Protein AF-A0A246FVM0-F1 (afdb_monomer)

Sequence (53 aa):
MNRQKKLQQLFKAKAKKASAKLAPARKDKYISKADRLKLAAETRDESVRVDDE

Secondary structure (DSSP, 8-state):
--HHHHHHHHHHHHHHHHHHHHS--SS-----HHHHHHHHHHHHHHHHHHTT-

pLDDT: mean 77.32, std 14.29, range [44.0, 96.25]

Mean predicted aligned error: 13.05 Å

Structure (mmCIF, N/CA/C/O backbone):
data_AF-A0A246FVM0-F1
#
_entry.id   AF-A0A246FVM0-F1
#
loop_
_atom_site.group_PDB
_atom_site.id
_atom_site.type_symbol
_atom_site.label_atom_id
_atom_site.label_alt_id
_atom_site.label_comp_id
_atom_site.label_asym_id
_atom_site.label_entity_id
_atom_site.label_seq_id
_atom_site.pdbx_PDB_ins_code
_atom_site.Cartn_x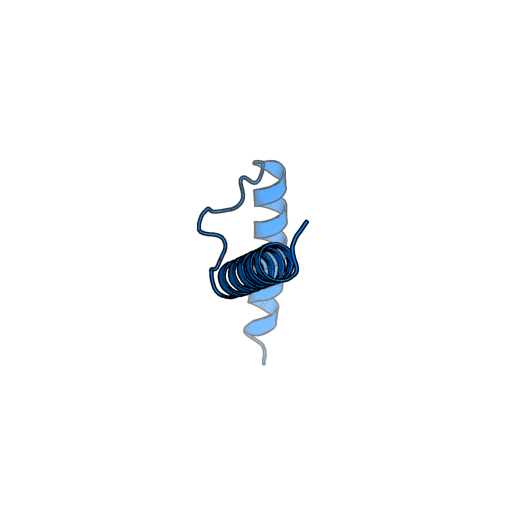
_atom_site.Cartn_y
_atom_site.Cartn_z
_atom_site.occupancy
_atom_site.B_iso_or_equiv
_atom_site.auth_seq_id
_atom_site.auth_comp_id
_atom_site.auth_asym_id
_atom_site.auth_atom_id
_atom_site.pdbx_PDB_model_num
ATOM 1 N N . MET A 1 1 ? -4.918 7.697 24.674 1.00 60.25 1 MET A N 1
ATOM 2 C CA . MET A 1 1 ? -4.250 6.391 24.491 1.00 60.25 1 MET A CA 1
ATOM 3 C C . MET A 1 1 ? -4.918 5.358 25.393 1.00 60.25 1 MET A C 1
ATOM 5 O O . MET A 1 1 ? -4.400 5.035 26.446 1.00 60.25 1 MET A O 1
ATOM 9 N N . ASN A 1 2 ? -6.088 4.859 24.992 1.00 88.00 2 ASN A N 1
ATOM 10 C CA . ASN A 1 2 ? -6.766 3.759 25.687 1.00 88.00 2 ASN A CA 1
ATOM 11 C C . ASN A 1 2 ? -6.489 2.459 24.932 1.00 88.00 2 ASN A C 1
ATOM 13 O O . ASN A 1 2 ? -6.407 2.479 23.699 1.00 88.00 2 ASN A O 1
ATOM 17 N N . ARG A 1 3 ? -6.363 1.335 25.651 1.00 93.75 3 ARG A N 1
ATOM 18 C CA . ARG A 1 3 ? -6.110 -0.003 25.077 1.00 93.75 3 ARG A CA 1
ATOM 19 C C . ARG A 1 3 ? -7.000 -0.300 23.867 1.00 93.75 3 ARG A C 1
ATOM 21 O O . ARG A 1 3 ? -6.493 -0.744 22.844 1.00 93.75 3 ARG A O 1
ATOM 28 N N . GLN A 1 4 ? -8.286 0.039 23.947 1.00 93.25 4 GLN A N 1
ATOM 29 C CA . GLN A 1 4 ? -9.250 -0.152 22.861 1.00 93.25 4 GLN A CA 1
ATOM 30 C C . GLN A 1 4 ? -8.849 0.583 21.571 1.00 93.25 4 GLN A C 1
ATOM 32 O O . GLN A 1 4 ? -8.848 -0.017 20.499 1.00 93.25 4 GLN A O 1
ATOM 37 N N . LYS A 1 5 ? -8.414 1.849 21.664 1.00 95.44 5 LYS A N 1
ATOM 38 C CA . LYS A 1 5 ? -7.933 2.618 20.501 1.00 95.44 5 LYS A CA 1
ATOM 39 C C . LYS A 1 5 ? -6.652 2.007 19.917 1.00 95.44 5 LYS A C 1
ATOM 41 O O . LYS A 1 5 ? -6.521 1.923 18.699 1.00 95.44 5 LYS A O 1
ATOM 46 N N . LYS A 1 6 ? -5.741 1.523 20.773 1.00 95.06 6 LYS A N 1
ATOM 47 C CA . LYS A 1 6 ? -4.495 0.860 20.346 1.00 95.06 6 LYS A CA 1
ATOM 48 C C . LYS A 1 6 ? -4.772 -0.459 19.617 1.00 95.06 6 LYS A C 1
ATOM 50 O O 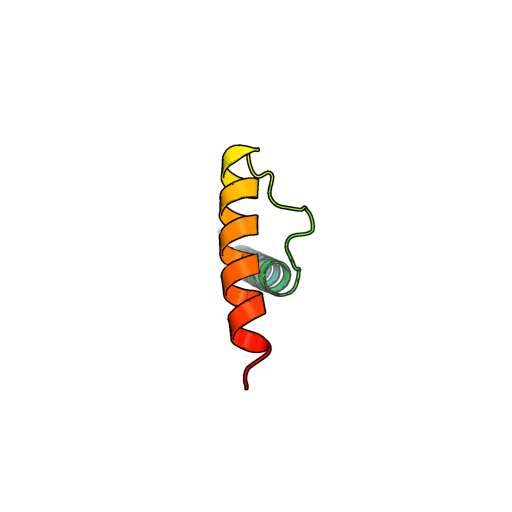. LYS A 1 6 ? -4.185 -0.705 18.567 1.00 95.06 6 LYS A O 1
ATOM 55 N N . LEU A 1 7 ? -5.697 -1.272 20.131 1.00 96.25 7 LEU A N 1
ATOM 56 C CA . LEU A 1 7 ? -6.127 -2.516 19.485 1.00 96.25 7 LEU A CA 1
ATOM 57 C C . LEU A 1 7 ? -6.776 -2.245 18.126 1.00 96.25 7 LEU A C 1
ATOM 59 O O . LEU A 1 7 ? -6.392 -2.859 17.134 1.00 96.25 7 LEU A O 1
ATOM 63 N N . GLN A 1 8 ? -7.684 -1.271 18.046 1.00 95.31 8 GLN A N 1
ATOM 64 C CA . GLN A 1 8 ? -8.302 -0.891 16.773 1.00 95.31 8 GLN A CA 1
ATOM 65 C C . GLN A 1 8 ? -7.272 -0.401 15.747 1.00 95.31 8 GLN A C 1
ATOM 67 O O . GLN A 1 8 ? -7.351 -0.770 14.576 1.00 95.31 8 GLN A O 1
ATOM 72 N N . GLN A 1 9 ? -6.280 0.388 16.167 1.00 95.69 9 GLN A N 1
ATOM 73 C CA . GLN A 1 9 ? -5.198 0.838 15.290 1.00 95.69 9 GLN A CA 1
ATOM 74 C C . GLN A 1 9 ? -4.364 -0.342 14.763 1.00 95.69 9 GLN A C 1
ATOM 76 O O . GLN A 1 9 ? -4.105 -0.423 13.561 1.00 95.69 9 GLN A O 1
ATOM 81 N N . LEU A 1 10 ? -3.996 -1.282 15.642 1.00 96.25 10 LEU A N 1
ATOM 82 C CA . LEU A 1 10 ? -3.278 -2.509 15.283 1.00 96.25 10 LEU A CA 1
ATOM 83 C C . LEU A 1 10 ? -4.064 -3.368 14.283 1.00 96.25 10 LEU A C 1
ATOM 85 O O . LEU A 1 10 ? -3.495 -3.815 13.287 1.00 96.25 10 LEU A O 1
ATOM 89 N N . PHE A 1 11 ? -5.364 -3.576 14.508 1.00 96.19 11 PHE A N 1
ATOM 90 C CA . PHE A 1 11 ? -6.201 -4.370 13.606 1.00 96.19 11 PHE A CA 1
ATOM 91 C C . PHE A 1 11 ? -6.371 -3.711 12.238 1.00 96.19 11 PHE A C 1
ATOM 93 O O . PHE A 1 11 ? -6.202 -4.383 11.222 1.00 96.19 11 PHE A O 1
ATOM 100 N N . LYS A 1 12 ? -6.591 -2.391 12.187 1.00 95.31 12 LYS A N 1
ATOM 101 C CA . LYS A 1 12 ? -6.658 -1.642 10.921 1.00 95.31 12 LYS A CA 1
ATOM 102 C C . LYS A 1 12 ? -5.355 -1.747 10.126 1.00 95.31 12 LYS A C 1
ATOM 104 O O . LYS A 1 12 ? -5.386 -1.968 8.917 1.00 95.31 12 LYS A O 1
ATOM 109 N N . ALA A 1 13 ? -4.207 -1.639 10.797 1.00 95.00 13 ALA A N 1
ATOM 110 C CA . ALA A 1 13 ? -2.904 -1.780 10.152 1.00 95.00 13 ALA A CA 1
ATOM 111 C C . ALA A 1 13 ? -2.680 -3.196 9.589 1.00 95.00 13 ALA A C 1
ATOM 113 O O . ALA A 1 13 ? -2.194 -3.340 8.466 1.00 95.00 13 ALA A O 1
ATOM 114 N N . LYS A 1 14 ? -3.060 -4.241 10.338 1.00 95.12 14 LYS A N 1
ATOM 115 C CA . LYS A 1 14 ? -2.977 -5.637 9.878 1.00 95.12 14 LYS A CA 1
ATOM 116 C C . LYS A 1 14 ? -3.898 -5.905 8.686 1.00 95.12 14 LYS A C 1
ATOM 118 O O . LYS A 1 14 ? -3.435 -6.472 7.701 1.00 95.12 14 LYS A O 1
ATOM 123 N N . ALA A 1 15 ? -5.145 -5.435 8.739 1.00 94.06 15 ALA A N 1
ATOM 124 C CA . ALA A 1 15 ? -6.098 -5.563 7.637 1.00 94.06 15 ALA A CA 1
ATOM 125 C C . ALA A 1 15 ? -5.578 -4.885 6.359 1.00 94.06 15 ALA A C 1
ATOM 127 O O . ALA A 1 15 ? -5.526 -5.517 5.310 1.00 94.06 15 ALA A O 1
ATOM 128 N N . LYS A 1 16 ? -5.068 -3.647 6.460 1.00 89.00 16 LYS A N 1
ATOM 129 C CA . LYS A 1 16 ? -4.475 -2.926 5.320 1.00 89.00 16 LYS A CA 1
ATOM 130 C C . LYS A 1 16 ? -3.297 -3.685 4.697 1.00 89.00 16 LYS A C 1
ATOM 132 O O . LYS A 1 16 ? -3.190 -3.743 3.476 1.00 89.00 16 LYS A O 1
ATOM 137 N N . LYS A 1 17 ? -2.425 -4.282 5.520 1.00 88.50 17 LYS A N 1
ATOM 138 C CA . LYS A 1 17 ? -1.303 -5.106 5.041 1.00 88.50 17 LYS A CA 1
ATOM 139 C C . LYS A 1 17 ? -1.774 -6.386 4.346 1.00 88.50 17 LYS A C 1
ATOM 141 O O . LYS A 1 17 ? -1.180 -6.759 3.344 1.00 88.50 17 LYS A O 1
ATOM 146 N N . ALA A 1 18 ? -2.814 -7.046 4.853 1.00 90.56 18 ALA A N 1
ATOM 147 C CA . ALA A 1 18 ? -3.378 -8.236 4.217 1.00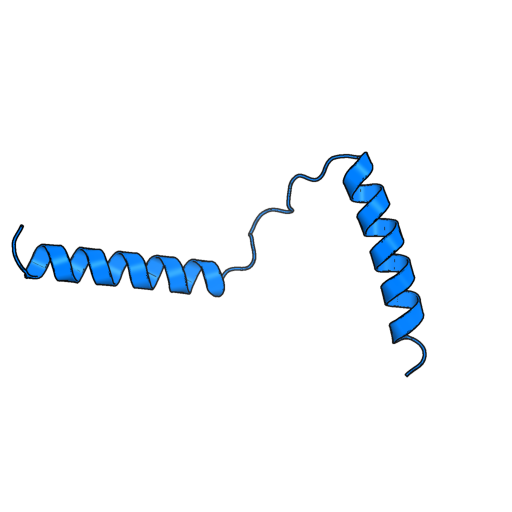 90.56 18 ALA A CA 1
ATOM 148 C C . ALA A 1 18 ? -4.019 -7.898 2.860 1.00 90.56 18 ALA A C 1
ATOM 150 O O . ALA A 1 18 ? -3.700 -8.536 1.861 1.00 90.56 18 ALA A O 1
ATOM 151 N N . SER A 1 19 ? -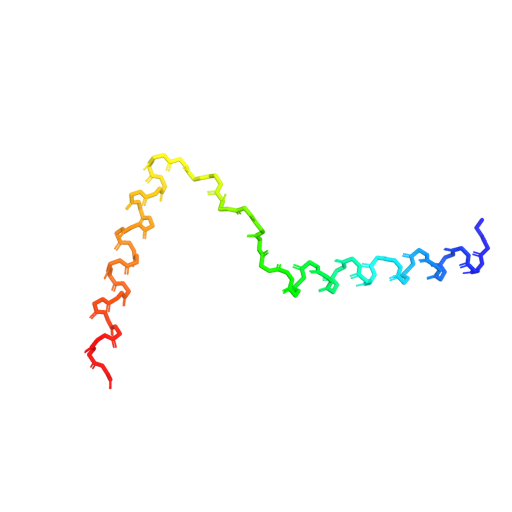4.830 -6.834 2.794 1.00 84.75 19 SER A N 1
ATOM 152 C CA . SER A 1 19 ? -5.445 -6.372 1.542 1.00 84.75 19 SER A CA 1
ATOM 153 C C . SER A 1 19 ? -4.412 -5.970 0.489 1.00 84.75 19 SER A C 1
ATOM 155 O O . SER A 1 19 ? -4.596 -6.274 -0.681 1.00 84.75 19 SER A O 1
ATOM 157 N N . ALA A 1 20 ? -3.312 -5.326 0.892 1.00 84.31 20 ALA A N 1
ATOM 158 C CA . ALA A 1 20 ? -2.242 -4.933 -0.027 1.00 84.31 20 ALA A CA 1
ATOM 159 C C . ALA A 1 20 ? -1.438 -6.120 -0.584 1.00 84.31 20 ALA A C 1
ATOM 161 O O . ALA A 1 20 ? -0.860 -5.998 -1.654 1.00 84.31 20 ALA A O 1
ATOM 162 N N . LYS A 1 21 ? -1.383 -7.246 0.138 1.00 80.69 21 LYS A N 1
ATOM 163 C CA . LYS A 1 21 ? -0.742 -8.479 -0.342 1.00 80.69 21 LYS A CA 1
ATOM 164 C C . LYS A 1 21 ? -1.649 -9.272 -1.279 1.00 80.69 21 LYS A C 1
ATOM 166 O O . LYS A 1 21 ? -1.159 -9.865 -2.227 1.00 80.69 21 LYS A O 1
ATOM 171 N N . LEU A 1 22 ? -2.950 -9.301 -0.985 1.00 82.81 22 LEU A N 1
ATOM 172 C CA . LEU A 1 22 ? -3.929 -10.040 -1.781 1.00 82.81 22 LEU A CA 1
ATOM 173 C C . LEU A 1 22 ? -4.291 -9.308 -3.080 1.00 82.81 22 LEU A C 1
ATOM 175 O O . LEU A 1 22 ? -4.601 -9.945 -4.080 1.00 82.81 22 LEU A O 1
ATOM 179 N N . ALA A 1 23 ? -4.280 -7.973 -3.070 1.00 77.94 23 ALA A N 1
ATOM 180 C CA . ALA A 1 23 ? -4.568 -7.189 -4.258 1.00 77.94 23 ALA A CA 1
ATOM 181 C C . ALA A 1 23 ? -3.305 -7.060 -5.130 1.00 77.94 23 ALA A C 1
ATOM 183 O O . ALA A 1 23 ? -2.355 -6.403 -4.692 1.00 77.94 23 ALA A O 1
ATOM 184 N N . PRO A 1 24 ? -3.286 -7.592 -6.369 1.00 69.06 24 PRO A N 1
ATOM 185 C CA . PRO A 1 24 ? -2.268 -7.199 -7.335 1.00 69.06 24 PRO A CA 1
ATOM 186 C C . PRO A 1 24 ? -2.335 -5.680 -7.530 1.00 69.06 24 PRO A C 1
ATOM 188 O O . PRO A 1 24 ? -3.412 -5.075 -7.437 1.00 69.06 24 PRO A O 1
ATOM 191 N N . ALA A 1 25 ? -1.178 -5.047 -7.747 1.00 72.56 25 ALA A N 1
ATOM 192 C CA . ALA A 1 25 ? -1.104 -3.609 -7.970 1.00 72.56 25 ALA A CA 1
ATOM 193 C C . ALA A 1 25 ? -2.057 -3.238 -9.116 1.00 72.56 25 ALA A C 1
ATOM 195 O O . ALA A 1 25 ? -1.828 -3.591 -10.264 1.00 72.56 25 ALA A O 1
ATOM 196 N N . ARG A 1 26 ? -3.156 -2.543 -8.790 1.00 65.88 26 ARG A N 1
ATOM 197 C CA . ARG A 1 26 ? -4.257 -2.264 -9.732 1.00 65.88 26 ARG A CA 1
ATOM 198 C C . ARG A 1 26 ? -3.888 -1.325 -10.880 1.00 65.88 26 ARG A C 1
ATOM 200 O O . ARG A 1 26 ? -4.740 -1.016 -11.705 1.00 65.88 26 ARG A O 1
ATOM 207 N N . LYS A 1 27 ? -2.665 -0.806 -10.885 1.00 67.81 27 LYS A N 1
ATOM 208 C CA . LYS A 1 27 ? -2.152 0.053 -11.941 1.00 67.81 27 LYS A CA 1
ATOM 209 C C . LYS A 1 2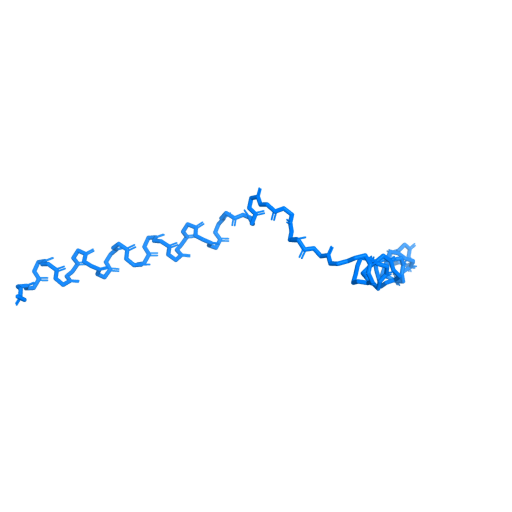7 ? -0.848 -0.534 -12.426 1.00 67.81 27 LYS A C 1
ATOM 211 O O . LYS A 1 27 ? 0.027 -0.822 -11.604 1.00 67.81 27 LYS A O 1
ATOM 216 N N . ASP A 1 28 ? -0.724 -0.624 -13.740 1.00 70.81 28 ASP A N 1
ATOM 217 C CA . ASP A 1 28 ? 0.548 -0.911 -14.374 1.00 70.81 28 ASP A CA 1
ATOM 218 C C . ASP A 1 28 ? 1.560 0.115 -13.886 1.00 70.81 28 ASP A C 1
ATOM 220 O O . ASP A 1 28 ? 1.295 1.324 -13.824 1.00 70.81 28 ASP A O 1
ATOM 224 N N . LYS A 1 29 ? 2.709 -0.388 -13.443 1.00 75.00 29 LYS A N 1
ATOM 225 C CA . LYS A 1 29 ? 3.765 0.460 -12.917 1.00 75.00 29 LYS A CA 1
ATOM 226 C C . LYS A 1 29 ? 4.148 1.445 -14.019 1.00 75.00 29 LYS A C 1
ATOM 228 O O . LYS A 1 29 ? 4.411 1.040 -15.149 1.00 75.00 29 LYS A O 1
ATOM 233 N N . TYR A 1 30 ? 4.142 2.741 -13.710 1.00 74.19 30 TYR A N 1
ATOM 234 C CA . TYR A 1 30 ? 4.604 3.734 -14.670 1.00 74.19 30 TYR A CA 1
ATOM 235 C C . TYR A 1 30 ? 6.107 3.534 -14.858 1.00 74.19 30 TYR A C 1
ATOM 237 O O . TYR A 1 30 ? 6.904 3.822 -13.967 1.00 74.19 30 TYR A O 1
ATOM 245 N N . ILE A 1 31 ? 6.462 2.952 -15.995 1.00 80.12 31 ILE A N 1
ATOM 246 C CA . ILE A 1 31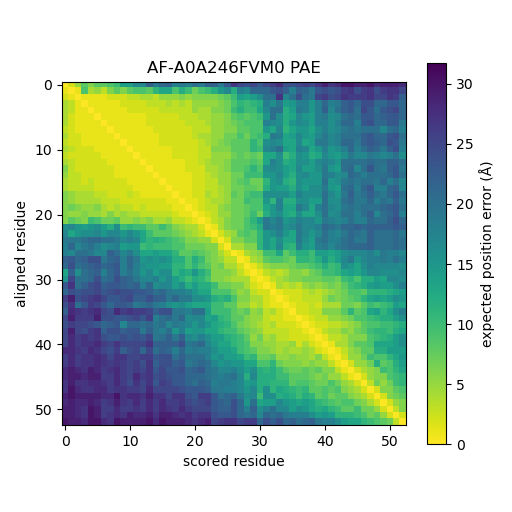 ? 7.818 2.576 -16.372 1.00 80.12 31 ILE A CA 1
ATOM 247 C C . ILE A 1 31 ? 8.210 3.487 -17.538 1.00 80.12 31 ILE A C 1
ATOM 249 O O . ILE A 1 31 ? 7.434 3.656 -18.486 1.00 80.12 31 ILE A O 1
ATOM 253 N N . SER A 1 32 ? 9.391 4.103 -17.457 1.00 84.25 32 SER A N 1
ATOM 254 C CA . SER A 1 32 ? 9.903 4.973 -18.519 1.00 84.25 32 SER A CA 1
ATOM 255 C C . SER A 1 32 ? 10.096 4.190 -19.829 1.00 84.25 32 SER A C 1
ATOM 257 O O . SER A 1 32 ? 10.187 2.960 -19.826 1.00 84.25 32 SER A O 1
ATOM 259 N N . LYS A 1 33 ? 10.182 4.880 -20.977 1.00 78.88 33 LYS A N 1
ATOM 260 C CA . LYS A 1 33 ? 10.409 4.208 -22.275 1.00 78.88 33 LYS A CA 1
ATOM 261 C C . LYS A 1 33 ? 11.678 3.340 -22.262 1.00 78.88 33 LYS A C 1
ATOM 263 O O . LYS A 1 33 ? 11.665 2.256 -22.834 1.00 78.88 33 LYS A O 1
ATOM 268 N N . ALA A 1 34 ? 12.735 3.789 -21.581 1.00 77.94 34 ALA A N 1
ATOM 269 C CA . ALA A 1 34 ? 13.987 3.046 -21.454 1.00 77.94 34 ALA A CA 1
ATOM 270 C C . ALA A 1 34 ? 13.818 1.768 -20.621 1.00 77.94 34 ALA A C 1
ATOM 272 O O . ALA A 1 34 ? 14.300 0.704 -21.001 1.00 77.94 34 ALA A O 1
ATOM 273 N N . ASP A 1 35 ? 13.089 1.856 -19.512 1.00 75.94 35 ASP A N 1
ATOM 274 C CA . ASP A 1 35 ? 12.895 0.721 -18.611 1.00 75.94 35 ASP A CA 1
ATOM 275 C C . ASP A 1 35 ? 11.932 -0.321 -19.203 1.00 75.94 35 ASP A C 1
ATOM 277 O O . ASP A 1 35 ? 12.104 -1.517 -18.981 1.00 75.94 35 ASP A O 1
ATOM 281 N N . ARG A 1 36 ? 10.970 0.100 -20.039 1.00 75.62 36 ARG A N 1
ATOM 282 C CA . ARG A 1 36 ? 10.094 -0.824 -20.779 1.00 75.62 36 ARG A CA 1
ATOM 283 C C . ARG A 1 36 ? 10.878 -1.655 -21.795 1.00 75.62 36 ARG A C 1
ATOM 285 O O . ARG A 1 36 ? 10.592 -2.835 -21.947 1.00 75.62 36 ARG A O 1
ATOM 292 N N . LEU A 1 37 ? 11.859 -1.056 -22.474 1.00 77.69 37 LEU A N 1
ATOM 293 C CA . LEU A 1 37 ? 12.720 -1.776 -23.418 1.00 77.69 37 LEU A CA 1
ATOM 294 C C . LEU A 1 37 ? 13.594 -2.816 -22.711 1.00 77.69 37 LEU A C 1
ATOM 296 O O . LEU A 1 37 ? 13.730 -3.927 -23.213 1.00 77.69 37 LEU A O 1
ATOM 300 N N . LYS A 1 38 ? 14.130 -2.480 -21.532 1.00 75.75 38 LYS A N 1
ATOM 301 C CA . LYS A 1 38 ? 14.915 -3.413 -20.711 1.00 75.75 38 LYS A CA 1
ATOM 302 C C . LYS A 1 38 ? 14.075 -4.601 -20.245 1.00 75.75 38 LYS A C 1
ATOM 304 O O . LYS A 1 38 ? 14.478 -5.737 -20.451 1.00 75.75 38 LYS A O 1
ATOM 309 N N . LEU A 1 39 ? 12.874 -4.341 -19.723 1.00 74.44 39 LEU A N 1
ATOM 310 C CA . LEU A 1 39 ? 11.959 -5.402 -19.291 1.00 74.44 39 LEU A CA 1
ATOM 311 C C . LEU A 1 39 ? 11.458 -6.259 -20.461 1.00 74.44 39 LEU A C 1
ATOM 313 O O . LEU A 1 39 ? 11.282 -7.459 -20.301 1.00 74.44 39 LEU A O 1
ATOM 317 N N . ALA A 1 40 ? 11.247 -5.683 -21.648 1.00 72.12 40 ALA A N 1
ATOM 318 C CA . ALA A 1 40 ? 10.868 -6.443 -22.842 1.00 72.12 40 ALA A CA 1
ATOM 319 C C . ALA A 1 40 ? 12.002 -7.346 -23.367 1.00 72.12 40 ALA A C 1
ATOM 321 O O . ALA A 1 40 ? 11.726 -8.405 -23.921 1.00 72.12 40 ALA A O 1
ATOM 322 N N . ALA A 1 41 ? 13.265 -6.934 -23.213 1.00 72.31 41 ALA A N 1
ATOM 323 C CA . ALA A 1 41 ? 14.419 -7.770 -23.540 1.00 72.31 41 ALA A CA 1
ATOM 324 C C . ALA A 1 41 ? 14.567 -8.927 -22.538 1.00 72.31 41 ALA A C 1
ATOM 326 O O . ALA A 1 41 ? 14.691 -10.075 -22.943 1.00 72.31 41 ALA A O 1
ATOM 327 N N . GLU A 1 42 ? 14.443 -8.633 -21.243 1.00 68.06 42 GLU A N 1
ATOM 328 C CA . GLU A 1 42 ? 14.572 -9.625 -20.169 1.00 68.06 42 GLU A CA 1
ATOM 329 C C . GLU A 1 42 ? 13.421 -10.650 -20.177 1.00 68.06 42 GLU A C 1
ATOM 331 O O . GLU A 1 42 ? 13.659 -11.844 -20.047 1.00 68.06 42 GLU A O 1
ATOM 336 N N . THR A 1 43 ? 12.183 -10.215 -20.442 1.00 70.12 43 THR A N 1
ATOM 337 C CA . THR A 1 43 ? 11.024 -11.123 -20.600 1.00 70.12 43 THR A CA 1
ATOM 338 C C . THR A 1 43 ? 11.096 -11.976 -21.866 1.00 70.12 43 THR A C 1
ATOM 340 O O . THR A 1 43 ? 10.644 -13.117 -21.848 1.00 70.12 43 THR A O 1
ATOM 343 N N . ARG A 1 44 ? 11.684 -11.472 -22.962 1.00 64.94 44 ARG A N 1
ATOM 344 C CA . ARG A 1 44 ? 11.963 -12.293 -24.153 1.00 64.94 44 ARG A CA 1
ATOM 345 C C . ARG A 1 44 ? 12.985 -13.383 -23.840 1.00 64.94 44 ARG A C 1
ATOM 347 O O . ARG A 1 44 ? 12.735 -14.540 -24.165 1.00 64.94 44 ARG A O 1
ATOM 354 N N . ASP A 1 45 ? 14.068 -13.031 -23.155 1.00 59.56 45 ASP A N 1
ATOM 355 C CA . ASP A 1 45 ? 15.107 -13.979 -22.738 1.00 59.56 45 ASP A CA 1
ATOM 356 C C . ASP A 1 45 ? 14.623 -14.991 -21.682 1.00 59.56 45 ASP A C 1
ATOM 358 O O . ASP A 1 45 ? 15.196 -16.075 -21.559 1.00 59.56 45 ASP A O 1
ATOM 362 N N . GLU A 1 46 ? 13.594 -14.654 -20.903 1.00 58.25 46 GLU A N 1
ATOM 363 C CA . GLU A 1 46 ? 12.925 -15.575 -19.978 1.00 58.25 46 GLU A CA 1
ATOM 364 C C . GLU A 1 46 ? 11.954 -16.505 -20.721 1.00 58.25 46 GLU A C 1
ATOM 366 O O . GLU A 1 46 ? 12.006 -17.712 -20.518 1.00 58.25 46 GLU A O 1
ATOM 371 N N . SER A 1 47 ? 11.131 -15.984 -21.642 1.00 59.28 47 SER A N 1
ATOM 372 C CA . SER A 1 47 ? 10.179 -16.803 -22.414 1.00 59.28 47 SER A CA 1
ATOM 373 C C . SER A 1 47 ? 10.865 -17.871 -23.270 1.00 59.28 47 SER A C 1
ATOM 375 O O . SER A 1 47 ? 10.448 -19.021 -23.248 1.00 59.28 47 SER A O 1
ATOM 377 N N . VAL A 1 48 ? 11.989 -17.533 -23.913 1.00 58.56 48 VAL A N 1
ATOM 378 C CA . VAL A 1 48 ? 12.780 -18.487 -24.709 1.00 58.56 48 VAL A CA 1
ATOM 379 C C . VAL A 1 48 ? 13.388 -19.595 -23.840 1.00 58.56 48 VAL A C 1
ATOM 381 O O . VAL A 1 48 ? 13.681 -20.665 -24.350 1.00 58.56 48 VAL A O 1
ATOM 384 N N . ARG A 1 49 ? 13.568 -19.376 -22.530 1.00 56.94 49 ARG A N 1
ATOM 385 C CA . ARG A 1 49 ? 14.093 -20.403 -21.615 1.00 56.94 49 ARG A CA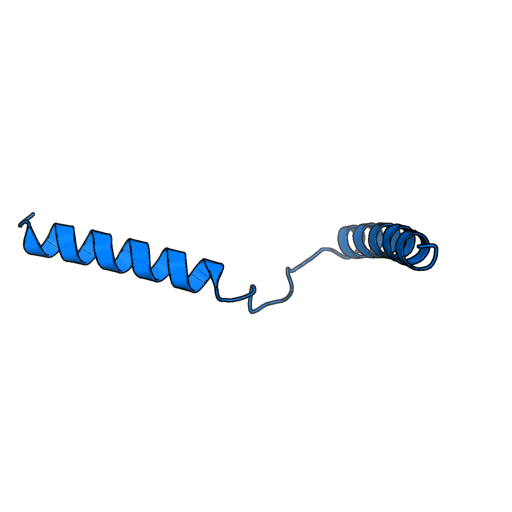 1
ATOM 386 C C . ARG A 1 49 ? 13.032 -21.354 -21.070 1.00 56.94 49 ARG A C 1
ATOM 388 O O . ARG A 1 49 ? 13.404 -22.420 -20.600 1.00 56.94 49 ARG A O 1
ATOM 395 N N . VAL A 1 50 ? 11.758 -20.965 -21.071 1.00 55.12 50 VAL A N 1
ATOM 396 C CA . VAL A 1 50 ? 10.666 -21.779 -20.505 1.00 55.12 50 VAL A CA 1
ATOM 397 C C . VAL A 1 50 ? 10.067 -22.730 -21.548 1.00 55.12 50 VAL A C 1
ATOM 399 O O . VAL A 1 50 ? 9.490 -23.741 -21.173 1.00 55.12 50 VAL A O 1
ATOM 402 N N . ASP A 1 51 ? 10.246 -22.456 -22.842 1.00 49.53 51 ASP A N 1
ATOM 403 C CA . ASP A 1 51 ? 9.759 -23.321 -23.927 1.00 49.53 51 ASP A CA 1
ATOM 404 C C . ASP A 1 51 ? 10.640 -24.578 -24.180 1.00 49.53 51 ASP A C 1
ATOM 406 O O . ASP A 1 51 ? 10.315 -25.375 -25.060 1.00 49.53 51 ASP A O 1
ATOM 410 N N . ASP A 1 52 ? 11.725 -24.777 -23.414 1.00 49.62 52 ASP A N 1
ATOM 411 C CA . ASP A 1 52 ? 12.706 -25.875 -23.565 1.00 49.62 52 ASP A CA 1
ATOM 412 C C . ASP A 1 52 ? 12.711 -26.913 -22.403 1.00 49.62 52 ASP A C 1
ATOM 414 O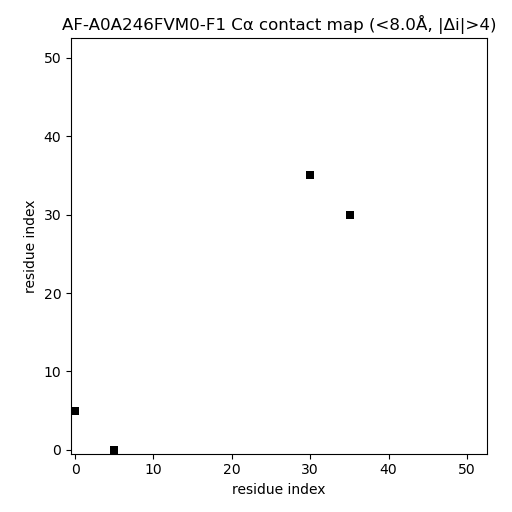 O . ASP A 1 52 ? 13.635 -27.726 -22.312 1.00 49.62 52 ASP A O 1
ATOM 418 N N . GLU A 1 53 ? 11.696 -26.944 -21.525 1.00 44.00 53 GLU A N 1
ATOM 419 C CA . GLU A 1 53 ? 11.539 -27.961 -20.453 1.00 44.00 53 GLU A CA 1
ATOM 420 C C . GLU A 1 53 ? 10.106 -28.520 -20.373 1.00 44.00 53 GLU A C 1
ATOM 422 O O . GLU A 1 53 ? 9.960 -29.739 -20.113 1.00 44.00 53 GLU A O 1
#

Radius of gyration: 20.36 Å; Cα contacts (8 Å, |Δi|>4): 2; chains: 1; bounding box: 24×34×50 Å

Foldseek 3Di:
DDPVVVVVVVVVVVVVVVCVVPDDPPDDPPADPVRVVVVVVVVVVVVVVVVPD

Solvent-accessible surface area (backbone atoms only — not comparable to full-atom values): 3322 Å² total; per-residue (Å²): 141,50,70,69,61,54,50,52,51,52,50,52,52,52,50,54,53,52,52,59,68,72,44,73,77,92,57,81,76,91,63,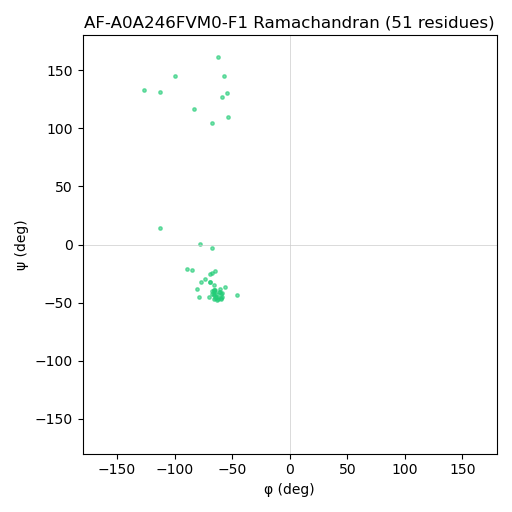53,78,70,55,49,53,52,52,54,52,54,51,50,61,49,53,68,60,64,80,76,121